Protein AF-A0A7R9A3E4-F1 (afdb_monomer)

InterPro domains:
  IPR027417 P-loop containing nucleoside triphosphate hydrolase [SSF52540] (2-84)
  IPR041569 AAA ATPase, AAA+ lid domain [PF17862] (21-56)
  IPR051701 Mitochondrial Outer Membrane Translocase MSP1 Subfamily [PTHR45644] (3-84)

Sequence (131 aa):
NTHQRESILKLILGQEPISKDVNLTELAEKTPGYSGSDLRELCRTAAMLSVRAQFRVEASSGETFGPITRASFEQAIAKINTSKVPRHLKMFYLILNSFKEVQSNEITFIQDLMWYFAPPSQMDGLSMHQK

Radius of gyration: 20.63 Å; Cα contacts (8 Å, |Δi|>4): 76; chains: 1; bounding box: 36×43×56 Å

Secondary structure (DSSP, 8-state):
-HHHHHHHHHHHHTTS-B-TT--HHHHHHT-TT--HHHHHHHHHHHHHHHHHHHHHH-SSS-S-PPPBPHHHHHHHHHHHHHH-S-HHHHHHHHHHHHGGGS-TTSHHHHHHHHHHHS-GGG-TT------

Structure (mmCIF, N/CA/C/O backbone):
data_AF-A0A7R9A3E4-F1
#
_entry.id   AF-A0A7R9A3E4-F1
#
loop_
_atom_site.group_PDB
_atom_site.id
_atom_site.type_symbol
_atom_site.label_atom_id
_atom_site.label_alt_id
_atom_site.label_comp_id
_atom_site.label_asym_id
_atom_site.label_entity_id
_atom_site.label_seq_id
_atom_site.pdbx_PDB_ins_code
_atom_site.Cartn_x
_atom_site.Cartn_y
_atom_site.Cartn_z
_atom_site.occupancy
_atom_site.B_iso_or_equiv
_atom_site.auth_seq_id
_atom_site.auth_comp_id
_atom_site.auth_asym_id
_atom_site.auth_atom_id
_atom_site.pdbx_PDB_model_num
ATOM 1 N N . ASN A 1 1 ? 3.674 -9.165 -12.503 1.00 84.50 1 ASN A N 1
ATOM 2 C CA . ASN A 1 1 ? 2.808 -10.189 -11.893 1.00 84.50 1 ASN A CA 1
ATOM 3 C C . ASN A 1 1 ? 2.099 -9.599 -10.673 1.00 84.50 1 ASN A C 1
ATOM 5 O O . ASN A 1 1 ? 2.700 -9.510 -9.609 1.00 84.50 1 ASN A O 1
ATOM 9 N N . THR A 1 2 ? 0.871 -9.105 -10.846 1.00 93.69 2 THR A N 1
ATOM 10 C CA . THR A 1 2 ? 0.107 -8.415 -9.785 1.00 93.69 2 THR A CA 1
ATOM 11 C C . THR A 1 2 ? -0.348 -9.383 -8.693 1.00 93.69 2 THR A C 1
ATOM 13 O O . THR A 1 2 ? -0.134 -9.115 -7.516 1.00 93.69 2 THR A O 1
ATOM 16 N N . HIS A 1 3 ? -0.844 -10.563 -9.072 1.00 96.00 3 HIS A N 1
ATOM 17 C CA . HIS A 1 3 ? -1.323 -11.583 -8.133 1.00 96.00 3 HIS A CA 1
ATOM 18 C C . HIS A 1 3 ? -0.221 -12.094 -7.184 1.00 96.00 3 HIS A C 1
ATOM 20 O O . HIS A 1 3 ? -0.457 -12.323 -5.996 1.00 96.00 3 HIS A O 1
ATOM 26 N N . GLN A 1 4 ? 1.016 -12.231 -7.681 1.00 96.81 4 GLN A N 1
ATOM 27 C CA . GLN A 1 4 ? 2.171 -12.563 -6.836 1.00 96.81 4 GLN A CA 1
ATOM 28 C C . GLN A 1 4 ? 2.450 -11.479 -5.788 1.00 96.81 4 GLN A C 1
ATOM 30 O O . GLN A 1 4 ? 2.666 -11.805 -4.623 1.00 96.81 4 GLN A O 1
ATOM 35 N N . ARG A 1 5 ? 2.415 -10.196 -6.173 1.00 97.31 5 ARG A N 1
ATOM 36 C CA . ARG A 1 5 ? 2.618 -9.088 -5.227 1.00 97.31 5 ARG A CA 1
ATOM 37 C C . ARG A 1 5 ? 1.502 -9.022 -4.194 1.00 97.31 5 ARG A C 1
ATOM 39 O O . ARG A 1 5 ? 1.797 -8.867 -3.018 1.00 97.31 5 ARG A O 1
ATOM 46 N N . GLU A 1 6 ? 0.252 -9.213 -4.607 1.00 97.69 6 GLU A N 1
ATOM 47 C CA . GLU A 1 6 ? -0.883 -9.291 -3.684 1.00 97.69 6 GLU A CA 1
ATOM 48 C C . GLU A 1 6 ? -0.703 -10.427 -2.665 1.00 97.69 6 GLU A C 1
ATOM 50 O O . GLU A 1 6 ? -0.897 -10.225 -1.470 1.00 97.69 6 GLU A O 1
ATOM 55 N N . SER A 1 7 ? -0.263 -11.606 -3.115 1.00 97.62 7 SER A N 1
ATOM 56 C CA . SER A 1 7 ? -0.001 -12.752 -2.232 1.00 97.62 7 SER A CA 1
ATOM 57 C C . SER A 1 7 ? 1.110 -12.455 -1.219 1.00 97.62 7 SER A C 1
ATOM 59 O O . SER A 1 7 ? 0.996 -12.801 -0.045 1.00 97.62 7 SER A O 1
ATOM 61 N N . ILE A 1 8 ? 2.169 -11.763 -1.650 1.00 97.31 8 ILE A N 1
ATOM 62 C CA . ILE A 1 8 ? 3.254 -11.317 -0.767 1.00 97.31 8 ILE A CA 1
ATOM 63 C C . ILE A 1 8 ? 2.744 -10.276 0.238 1.00 97.31 8 ILE A C 1
ATOM 65 O O . ILE A 1 8 ? 3.061 -10.373 1.420 1.00 97.31 8 ILE A O 1
ATOM 69 N N . LEU A 1 9 ? 1.936 -9.307 -0.200 1.00 97.38 9 LEU A N 1
ATOM 70 C CA . LEU A 1 9 ? 1.335 -8.302 0.680 1.00 97.38 9 LEU A CA 1
ATOM 71 C C . LEU A 1 9 ? 0.438 -8.954 1.740 1.00 97.38 9 LEU A C 1
ATOM 73 O O . LEU A 1 9 ? 0.569 -8.623 2.914 1.00 97.38 9 LEU A O 1
ATOM 77 N N . LYS A 1 10 ? -0.400 -9.929 1.355 1.00 96.81 10 LYS A N 1
ATOM 78 C CA . LYS A 1 10 ? -1.211 -10.732 2.289 1.00 96.81 10 LYS A CA 1
ATOM 79 C C . LYS A 1 10 ? -0.347 -11.459 3.317 1.00 96.81 10 LYS A C 1
ATOM 81 O O . LYS A 1 10 ? -0.686 -11.469 4.494 1.00 96.81 10 LYS A O 1
ATOM 86 N N . LEU A 1 11 ? 0.772 -12.041 2.885 1.00 96.81 11 LEU A N 1
ATOM 87 C CA . LEU A 1 11 ? 1.697 -12.734 3.779 1.00 96.81 11 LEU A CA 1
ATOM 88 C C . LEU A 1 11 ? 2.361 -11.774 4.778 1.00 96.81 11 LEU A C 1
ATOM 90 O O . LEU A 1 11 ? 2.461 -12.098 5.956 1.00 96.81 11 LEU A O 1
ATOM 94 N N . ILE A 1 12 ? 2.816 -10.606 4.317 1.00 95.50 12 ILE A N 1
ATOM 95 C CA . ILE A 1 12 ? 3.499 -9.614 5.162 1.00 95.50 12 ILE A CA 1
ATOM 96 C C . ILE A 1 12 ? 2.526 -8.973 6.158 1.00 95.50 12 ILE A C 1
ATOM 98 O O . ILE A 1 12 ? 2.884 -8.786 7.313 1.00 95.50 12 ILE A O 1
ATOM 102 N N . LEU A 1 13 ? 1.311 -8.633 5.716 1.00 95.06 13 LEU A N 1
ATOM 103 C CA . LEU A 1 13 ? 0.322 -7.894 6.509 1.00 95.06 13 LEU A CA 1
ATOM 104 C C . LEU A 1 13 ? -0.638 -8.795 7.296 1.00 95.06 13 LEU A C 1
ATOM 106 O O . LEU A 1 13 ? -1.512 -8.285 7.985 1.00 95.06 13 LEU A O 1
ATOM 110 N N . GLY A 1 14 ? -0.504 -10.121 7.211 1.00 91.81 14 GLY A N 1
ATOM 111 C CA . GLY A 1 14 ? -1.475 -11.062 7.782 1.00 91.81 14 GLY A CA 1
ATOM 112 C C . GLY A 1 14 ? -1.653 -10.987 9.304 1.00 91.81 14 GLY A C 1
ATOM 113 O O . GLY A 1 14 ? -2.652 -11.486 9.810 1.00 91.81 14 GLY A O 1
ATOM 114 N N . GLN A 1 15 ? -0.710 -10.376 10.025 1.00 86.69 15 GLN A N 1
ATOM 115 C CA . GLN A 1 15 ? -0.764 -10.164 11.480 1.00 86.69 15 GLN A CA 1
ATOM 116 C C . GLN A 1 15 ? -0.830 -8.676 11.860 1.00 86.69 15 GLN A C 1
ATOM 118 O O . GLN A 1 15 ? -0.835 -8.339 13.040 1.00 86.69 15 GLN A O 1
ATOM 123 N N . GLU A 1 16 ? -0.854 -7.781 10.873 1.00 90.62 16 GLU A N 1
ATOM 124 C CA . GLU A 1 16 ? -0.802 -6.341 11.104 1.00 90.62 16 GLU A CA 1
ATOM 125 C C . GLU A 1 16 ? -2.218 -5.759 11.206 1.00 90.62 16 GLU A C 1
ATOM 127 O O . GLU A 1 16 ? -3.108 -6.148 10.439 1.00 90.62 16 GLU A O 1
ATOM 132 N N . PRO A 1 17 ? -2.454 -4.783 12.099 1.00 91.75 17 PRO A N 1
ATOM 133 C CA . PRO A 1 17 ? -3.723 -4.077 12.147 1.00 91.75 17 PRO A CA 1
ATOM 134 C C . PRO A 1 17 ? -3.840 -3.179 10.910 1.00 91.75 17 PRO A C 1
ATOM 136 O O . PRO A 1 17 ? -3.281 -2.086 10.869 1.00 91.75 17 PRO A O 1
ATOM 139 N N . ILE A 1 18 ? -4.563 -3.630 9.885 1.00 94.94 18 ILE A N 1
ATOM 140 C CA . ILE A 1 18 ? -4.846 -2.848 8.673 1.00 94.94 18 ILE A CA 1
ATOM 141 C C . ILE A 1 18 ? -6.267 -2.290 8.703 1.00 94.94 18 ILE A C 1
ATOM 143 O O . ILE A 1 18 ? -7.212 -2.935 9.158 1.00 94.94 18 ILE A O 1
ATOM 147 N N . SER A 1 19 ? -6.421 -1.063 8.220 1.00 94.88 19 SER A N 1
ATOM 148 C CA . SER A 1 19 ? -7.723 -0.416 8.138 1.00 94.88 19 SER A CA 1
ATOM 149 C C . SER A 1 19 ? -8.526 -0.960 6.948 1.00 94.88 19 SER A C 1
ATOM 151 O O . SER A 1 19 ? -7.976 -1.438 5.956 1.00 94.88 19 SER A O 1
ATOM 153 N N . LYS A 1 20 ? -9.858 -0.890 7.044 1.00 93.81 20 LYS A N 1
ATOM 154 C CA . LYS A 1 20 ? -10.792 -1.433 6.037 1.00 93.81 20 LYS A CA 1
ATOM 155 C C . LYS A 1 20 ? -10.732 -0.702 4.689 1.00 93.81 20 L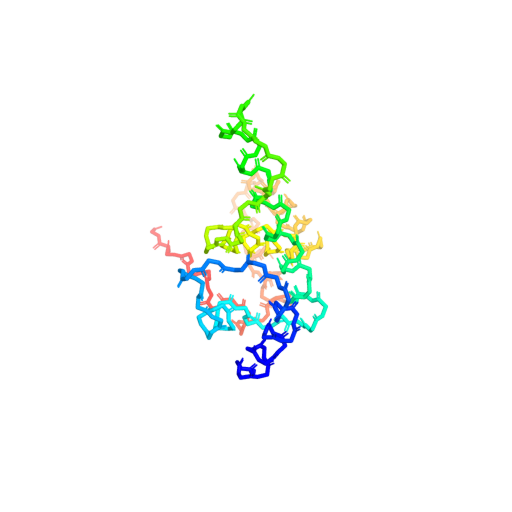YS A C 1
ATOM 157 O O . LYS A 1 20 ? -11.245 -1.209 3.699 1.00 93.81 20 LYS A O 1
ATOM 162 N N . ASP A 1 21 ? -10.132 0.484 4.658 1.00 94.75 21 ASP A N 1
ATOM 163 C CA . ASP A 1 21 ? -9.890 1.289 3.456 1.00 94.75 21 ASP A CA 1
ATOM 164 C C . ASP A 1 21 ? -8.686 0.799 2.628 1.00 94.75 21 ASP A C 1
ATOM 166 O O . ASP A 1 21 ? -8.439 1.304 1.528 1.00 94.75 21 ASP A O 1
ATOM 170 N N . VAL A 1 22 ? -7.932 -0.184 3.133 1.00 96.12 22 VAL A N 1
ATOM 171 C CA . VAL A 1 22 ? -6.777 -0.767 2.449 1.00 96.12 22 VAL A CA 1
ATOM 172 C C . VAL A 1 22 ? -7.216 -1.922 1.548 1.00 96.12 22 VAL A C 1
ATOM 174 O O . VAL A 1 22 ? -7.597 -2.994 2.016 1.00 96.12 22 VAL A O 1
ATOM 177 N N . ASN A 1 23 ? -7.085 -1.730 0.234 1.00 96.56 23 ASN A N 1
ATOM 178 C CA . ASN A 1 23 ? -7.280 -2.780 -0.763 1.00 96.56 23 ASN A CA 1
ATOM 179 C C . ASN A 1 23 ? -5.922 -3.320 -1.252 1.00 96.56 23 ASN A C 1
ATOM 181 O O . ASN A 1 23 ? -5.149 -2.609 -1.897 1.00 96.56 23 ASN A O 1
ATOM 185 N N . LEU A 1 24 ? -5.628 -4.591 -0.952 1.00 96.31 24 LEU A N 1
ATOM 186 C CA . LEU A 1 24 ? -4.349 -5.224 -1.305 1.00 96.31 24 LEU A CA 1
ATOM 187 C C . LEU A 1 24 ? -4.178 -5.455 -2.811 1.00 96.31 24 LEU A C 1
ATOM 189 O O . LEU A 1 24 ? -3.050 -5.395 -3.301 1.00 96.31 24 LEU A O 1
ATOM 193 N N . THR A 1 25 ? -5.268 -5.689 -3.543 1.00 96.75 25 THR A N 1
ATOM 194 C CA . THR A 1 25 ? -5.239 -5.811 -5.006 1.00 96.75 25 THR A CA 1
ATOM 195 C C . THR A 1 25 ? -4.857 -4.471 -5.630 1.00 96.75 25 THR A C 1
ATOM 197 O O . THR A 1 25 ? -3.926 -4.410 -6.429 1.00 96.75 25 THR A O 1
ATOM 200 N N . GLU A 1 26 ? -5.465 -3.374 -5.169 1.00 96.56 26 GLU A N 1
ATOM 201 C CA . GLU A 1 26 ? -5.120 -2.023 -5.634 1.00 96.56 26 GLU A CA 1
ATOM 202 C C . GLU A 1 26 ? -3.662 -1.655 -5.293 1.00 96.56 26 GLU A C 1
ATOM 204 O O . GLU A 1 26 ? -2.935 -1.087 -6.111 1.00 96.56 26 GLU A O 1
ATOM 209 N N . LEU A 1 27 ? -3.183 -2.015 -4.096 1.00 96.12 27 LEU A N 1
ATOM 210 C CA . LEU A 1 27 ? -1.777 -1.816 -3.725 1.00 96.12 27 LEU A CA 1
ATOM 211 C C . LEU A 1 27 ? -0.821 -2.620 -4.610 1.00 96.12 27 LEU A C 1
ATOM 213 O O . LEU A 1 27 ? 0.244 -2.124 -4.989 1.00 96.12 27 LEU A O 1
ATOM 217 N N . ALA A 1 28 ? -1.188 -3.850 -4.964 1.00 97.06 28 ALA A N 1
ATOM 218 C CA . ALA A 1 28 ? -0.400 -4.663 -5.875 1.00 97.06 28 ALA A CA 1
ATOM 219 C C . ALA A 1 28 ? -0.350 -4.043 -7.282 1.00 97.06 28 ALA A C 1
ATOM 221 O O . ALA A 1 28 ? 0.700 -4.094 -7.929 1.00 97.06 28 ALA A O 1
ATOM 222 N N . GLU A 1 29 ? -1.436 -3.434 -7.757 1.00 96.38 29 GLU A N 1
ATOM 223 C CA . GLU A 1 29 ? -1.487 -2.703 -9.032 1.00 96.38 29 GLU A CA 1
ATOM 224 C C . GLU A 1 29 ? -0.621 -1.440 -9.011 1.00 96.38 29 GLU A C 1
ATOM 226 O O . GLU A 1 29 ? 0.118 -1.192 -9.961 1.00 96.38 29 GLU A O 1
ATOM 231 N N . LYS A 1 30 ? -0.618 -0.704 -7.894 1.00 94.50 30 LYS A N 1
ATOM 232 C CA . LYS A 1 30 ? 0.182 0.519 -7.691 1.00 94.50 30 LYS A CA 1
ATOM 233 C C . LYS A 1 30 ? 1.686 0.287 -7.499 1.00 94.50 30 LYS A C 1
ATOM 235 O O . LYS A 1 30 ? 2.444 1.250 -7.402 1.00 94.50 30 LYS A O 1
ATOM 240 N N . THR A 1 31 ? 2.142 -0.964 -7.447 1.00 93.62 31 THR A N 1
ATOM 241 C CA . THR A 1 31 ? 3.547 -1.330 -7.171 1.00 93.62 31 THR A CA 1
ATOM 242 C C . THR A 1 31 ? 4.208 -2.144 -8.298 1.00 93.62 31 THR A C 1
ATOM 244 O O . THR A 1 31 ? 4.825 -3.189 -8.051 1.00 93.62 31 THR A O 1
ATOM 247 N N . PRO A 1 32 ? 4.117 -1.719 -9.576 1.00 92.00 32 PRO A N 1
ATOM 248 C CA . PRO A 1 32 ? 4.811 -2.410 -10.656 1.00 92.00 32 PRO A CA 1
ATOM 249 C C . PRO A 1 32 ? 6.333 -2.355 -10.441 1.00 92.00 32 PRO A C 1
ATOM 251 O O . PRO A 1 32 ? 6.882 -1.357 -9.983 1.00 92.00 32 PRO A O 1
ATOM 254 N N . GLY A 1 33 ? 7.022 -3.459 -10.743 1.00 89.19 33 GLY A N 1
ATOM 255 C CA . GLY A 1 33 ? 8.480 -3.561 -10.594 1.00 89.19 33 GLY A CA 1
ATOM 256 C C . GLY A 1 33 ? 8.994 -3.720 -9.157 1.00 89.19 33 GLY A C 1
ATOM 257 O O . GLY A 1 33 ? 10.201 -3.826 -8.966 1.00 89.19 33 GLY A O 1
ATOM 258 N N . TYR A 1 34 ? 8.119 -3.767 -8.147 1.00 93.06 34 TYR A N 1
ATOM 259 C CA . TYR A 1 34 ? 8.541 -4.017 -6.767 1.00 93.06 34 TYR A CA 1
ATOM 260 C C . TYR A 1 34 ? 8.934 -5.489 -6.584 1.00 93.06 34 TYR A C 1
ATOM 262 O O . TYR A 1 34 ? 8.171 -6.400 -6.917 1.00 93.06 34 TYR A O 1
ATOM 270 N N . SER A 1 35 ? 10.124 -5.708 -6.027 1.00 93.81 35 SER A N 1
ATOM 271 C CA . SER A 1 35 ? 10.599 -7.001 -5.531 1.00 93.81 35 SER A CA 1
ATOM 272 C C . SER A 1 35 ? 9.945 -7.368 -4.191 1.00 93.81 35 SER A C 1
ATOM 274 O O . SER A 1 35 ? 9.325 -6.535 -3.529 1.00 93.81 35 SER A O 1
ATOM 276 N N . GLY A 1 36 ? 10.123 -8.611 -3.731 1.00 93.44 36 GLY A N 1
ATOM 277 C CA . GLY A 1 36 ? 9.637 -9.026 -2.409 1.00 93.44 36 GLY A CA 1
ATOM 278 C C . GLY A 1 36 ? 10.222 -8.194 -1.258 1.00 93.44 36 GLY A C 1
ATOM 279 O O . GLY A 1 36 ? 9.518 -7.907 -0.293 1.00 93.44 36 GLY A O 1
ATOM 280 N N . SER A 1 37 ? 11.481 -7.758 -1.366 1.00 94.50 37 SER A N 1
ATOM 281 C CA . SER A 1 37 ? 12.107 -6.839 -0.405 1.00 94.50 37 SER A CA 1
ATOM 282 C C . SER A 1 37 ? 11.523 -5.430 -0.473 1.00 94.50 37 SER A C 1
ATOM 284 O O . SER A 1 37 ? 11.296 -4.830 0.573 1.00 94.50 37 SER A O 1
ATOM 286 N N . ASP A 1 38 ? 11.208 -4.926 -1.671 1.00 95.06 38 ASP A N 1
ATOM 287 C CA . ASP A 1 38 ? 10.554 -3.619 -1.817 1.00 95.06 38 ASP A CA 1
ATOM 288 C C . ASP A 1 38 ? 9.169 -3.604 -1.164 1.00 95.06 38 ASP A C 1
ATOM 290 O O . ASP A 1 38 ? 8.800 -2.628 -0.517 1.00 95.06 38 ASP A O 1
ATOM 294 N N . LEU A 1 39 ? 8.403 -4.692 -1.303 1.00 96.62 39 LEU A N 1
ATOM 295 C CA . LEU A 1 39 ? 7.087 -4.823 -0.671 1.00 96.62 39 LEU A CA 1
ATOM 296 C C . LEU A 1 39 ? 7.188 -4.885 0.860 1.00 96.62 39 LEU A C 1
ATOM 298 O O . LEU A 1 39 ? 6.359 -4.294 1.547 1.00 96.62 39 LEU A O 1
ATOM 302 N N . ARG A 1 40 ? 8.219 -5.541 1.410 1.00 96.19 40 ARG A N 1
ATOM 303 C CA . ARG A 1 40 ? 8.478 -5.517 2.863 1.00 96.19 40 ARG A CA 1
ATOM 304 C C . ARG A 1 40 ? 8.808 -4.112 3.348 1.00 96.19 40 ARG A C 1
ATOM 306 O O . ARG A 1 40 ? 8.252 -3.674 4.354 1.00 96.19 40 ARG A O 1
ATOM 313 N N . GLU A 1 41 ? 9.673 -3.401 2.628 1.00 95.88 41 GLU A N 1
ATOM 314 C CA . GLU A 1 41 ? 10.033 -2.028 2.985 1.00 95.88 41 GLU A CA 1
ATOM 315 C C . GLU A 1 41 ? 8.839 -1.073 2.857 1.00 95.88 41 GLU A C 1
ATOM 317 O O . GLU A 1 41 ? 8.673 -0.180 3.690 1.00 95.88 41 GLU A O 1
ATOM 322 N N . LEU A 1 42 ? 7.962 -1.297 1.873 1.00 96.38 42 LEU A N 1
ATOM 323 C CA . LEU A 1 42 ? 6.696 -0.582 1.736 1.00 96.38 42 LEU A CA 1
ATOM 324 C C . LEU A 1 42 ? 5.817 -0.747 2.980 1.00 96.38 42 LEU A C 1
ATOM 326 O O . LEU A 1 42 ? 5.422 0.259 3.569 1.00 96.38 42 LEU A O 1
ATOM 330 N N . CYS A 1 43 ? 5.548 -1.984 3.408 1.00 96.69 43 CYS A N 1
ATOM 331 C CA . CYS A 1 43 ? 4.728 -2.249 4.594 1.00 96.69 43 CYS A CA 1
ATOM 332 C C . CYS A 1 43 ? 5.346 -1.643 5.861 1.00 96.69 43 CYS A C 1
ATOM 334 O O . CYS A 1 43 ? 4.660 -0.957 6.619 1.00 96.69 43 CYS A O 1
ATOM 336 N N . ARG A 1 44 ? 6.660 -1.812 6.053 1.00 95.62 44 ARG A N 1
ATOM 337 C CA . ARG A 1 44 ? 7.403 -1.220 7.175 1.00 95.62 44 ARG A CA 1
ATOM 338 C C . ARG A 1 44 ? 7.304 0.308 7.178 1.00 95.62 44 ARG A C 1
ATOM 340 O O . ARG A 1 44 ? 7.057 0.916 8.220 1.00 95.62 44 ARG A O 1
ATOM 347 N N . THR A 1 45 ? 7.486 0.941 6.021 1.00 95.56 45 THR A N 1
ATOM 348 C CA . THR A 1 45 ? 7.398 2.400 5.878 1.00 95.56 45 THR A CA 1
ATOM 349 C C . THR A 1 45 ? 5.984 2.900 6.156 1.00 95.56 45 THR A C 1
ATOM 351 O O . THR A 1 45 ? 5.830 3.883 6.881 1.00 95.56 45 THR A O 1
ATOM 354 N N . ALA A 1 46 ? 4.959 2.216 5.644 1.00 96.62 46 ALA A N 1
ATOM 355 C CA . ALA A 1 46 ? 3.562 2.553 5.900 1.00 96.62 46 ALA A CA 1
ATOM 356 C C . ALA A 1 46 ? 3.221 2.458 7.397 1.00 96.62 46 ALA A C 1
ATOM 358 O O . ALA A 1 46 ? 2.657 3.402 7.949 1.00 96.62 46 ALA A O 1
ATOM 359 N N . ALA A 1 47 ? 3.643 1.391 8.083 1.00 94.25 47 ALA A N 1
ATOM 360 C CA . ALA A 1 47 ? 3.445 1.241 9.525 1.00 94.25 47 ALA A CA 1
ATOM 361 C C . ALA A 1 47 ? 4.078 2.401 10.316 1.00 94.25 47 ALA A C 1
ATOM 363 O O . ALA A 1 47 ? 3.411 3.055 11.117 1.00 94.25 47 ALA A O 1
ATOM 364 N N . MET A 1 48 ? 5.340 2.742 10.022 1.00 93.44 48 MET A N 1
ATOM 365 C CA . MET A 1 48 ? 6.024 3.869 10.670 1.00 93.44 48 MET A CA 1
ATOM 366 C C . MET A 1 48 ? 5.340 5.217 10.406 1.00 93.44 48 MET A C 1
ATOM 368 O O . MET A 1 48 ? 5.326 6.083 11.280 1.00 93.44 48 MET A O 1
ATOM 372 N N . LEU A 1 49 ? 4.809 5.429 9.200 1.00 93.25 49 LEU A N 1
ATOM 373 C CA . LEU A 1 49 ? 4.084 6.654 8.861 1.00 93.25 49 LEU A CA 1
ATOM 374 C C . LEU A 1 49 ? 2.738 6.735 9.584 1.00 93.25 49 LEU A C 1
ATOM 376 O O . LEU A 1 49 ? 2.383 7.822 10.033 1.00 93.25 49 LEU A O 1
ATOM 380 N N . SER A 1 50 ? 2.032 5.611 9.746 1.00 92.50 50 SER A N 1
ATOM 381 C CA . SER A 1 50 ? 0.787 5.553 10.523 1.00 92.50 50 SER A CA 1
ATOM 382 C C . SER A 1 50 ? 1.032 5.945 11.981 1.00 92.50 50 SER A C 1
ATOM 384 O O . SER A 1 50 ? 0.417 6.881 12.487 1.00 92.50 50 SER A O 1
ATOM 386 N N . VAL A 1 51 ? 2.039 5.331 12.608 1.00 89.75 51 VAL A N 1
ATOM 387 C CA . VAL A 1 51 ? 2.460 5.644 13.981 1.00 89.75 51 VAL A CA 1
ATOM 388 C C . VAL A 1 51 ? 2.820 7.129 14.127 1.00 89.75 51 VAL A C 1
ATOM 390 O O . VAL A 1 51 ? 2.349 7.810 15.034 1.00 89.75 51 VAL A O 1
ATOM 393 N N . ARG A 1 52 ? 3.609 7.685 13.197 1.00 88.31 52 ARG A N 1
ATOM 394 C CA . ARG A 1 52 ? 3.973 9.116 13.212 1.00 88.31 52 ARG A CA 1
ATOM 395 C C . ARG A 1 52 ? 2.780 10.051 13.037 1.00 88.31 52 ARG A C 1
ATOM 397 O O . ARG A 1 52 ? 2.819 11.158 13.567 1.00 88.31 52 ARG A O 1
ATOM 404 N N . ALA A 1 53 ? 1.778 9.658 12.257 1.00 86.38 53 ALA A N 1
ATOM 405 C CA . ALA A 1 53 ? 0.566 10.448 12.083 1.00 86.38 53 ALA A CA 1
ATOM 406 C C . ALA A 1 53 ? -0.252 10.473 13.381 1.00 86.38 53 ALA A C 1
ATOM 408 O O . ALA A 1 53 ? -0.694 11.540 13.791 1.00 86.38 53 ALA A O 1
ATOM 409 N N . GLN A 1 54 ? -0.364 9.335 14.066 1.00 82.56 54 GLN A N 1
ATOM 410 C CA . GLN A 1 54 ? -1.081 9.216 15.339 1.00 82.56 54 GLN A CA 1
ATOM 411 C C . GLN A 1 54 ? -0.415 10.033 16.450 1.00 82.56 54 GLN A C 1
ATOM 413 O O . GLN A 1 54 ? -1.090 10.811 17.111 1.00 82.56 54 GLN A O 1
ATOM 418 N N . PHE A 1 55 ? 0.918 9.998 16.563 1.00 81.50 55 PHE A N 1
ATOM 419 C CA . PHE A 1 55 ? 1.656 10.852 17.508 1.00 81.50 55 PHE A CA 1
ATOM 420 C C . PHE A 1 55 ? 1.460 12.361 17.291 1.00 81.50 55 PHE A C 1
ATOM 422 O O . PHE A 1 55 ? 1.682 13.147 18.205 1.00 81.50 55 PHE A O 1
ATOM 429 N N . ARG A 1 56 ? 1.091 12.801 16.080 1.00 77.06 56 ARG A N 1
ATOM 430 C CA . ARG A 1 56 ? 0.769 14.216 15.822 1.00 77.06 56 ARG A CA 1
ATOM 431 C C . ARG A 1 56 ? -0.651 14.584 16.248 1.00 77.06 56 ARG A C 1
ATOM 433 O O . ARG A 1 56 ? -0.919 15.767 16.430 1.00 77.06 56 ARG A O 1
ATOM 440 N N . VAL A 1 57 ? -1.540 13.599 16.337 1.00 70.31 57 VAL A N 1
ATOM 441 C CA . VAL A 1 57 ? -2.965 13.771 16.647 1.00 70.31 57 VAL A CA 1
ATOM 442 C C . VAL A 1 57 ? -3.234 13.546 18.138 1.00 70.31 57 VAL A C 1
ATOM 444 O O . VAL A 1 57 ? -4.090 14.216 18.707 1.00 70.31 57 VAL A O 1
ATOM 447 N N . GLU A 1 58 ? -2.474 12.667 18.791 1.00 60.69 58 GLU A N 1
ATOM 448 C CA . GLU A 1 58 ? -2.680 12.280 20.185 1.00 60.69 58 GLU A CA 1
ATOM 449 C C . GLU A 1 58 ? -1.580 12.837 21.100 1.00 60.69 58 GLU A C 1
ATOM 451 O O . GLU A 1 58 ? -0.438 12.385 21.084 1.00 60.69 58 GLU A O 1
ATOM 456 N N . ALA A 1 59 ? -1.949 13.804 21.946 1.00 58.53 59 ALA A N 1
ATOM 457 C CA . ALA A 1 59 ? -1.196 14.168 23.151 1.00 58.53 59 ALA A CA 1
ATOM 458 C C . ALA A 1 59 ? -1.769 13.494 24.419 1.00 58.53 59 ALA A C 1
ATOM 460 O O . ALA A 1 59 ? -1.279 13.740 25.520 1.00 58.53 59 ALA A O 1
ATOM 461 N N . SER A 1 60 ? -2.836 12.688 24.298 1.00 58.09 60 SER A N 1
ATOM 462 C CA . SER A 1 60 ? -3.651 12.299 25.455 1.00 58.09 60 SER A CA 1
ATOM 463 C C . SER A 1 60 ? -4.624 11.134 25.194 1.00 58.09 60 SER A C 1
ATOM 465 O O . SER A 1 60 ? -5.830 11.358 25.160 1.00 58.09 60 SER A O 1
ATOM 467 N N . SER A 1 61 ? -4.143 9.897 25.043 1.00 53.81 61 SER A N 1
ATOM 468 C CA . SER A 1 61 ? -4.904 8.667 25.361 1.00 53.81 61 SER A CA 1
ATOM 469 C C . SER A 1 61 ? -4.022 7.422 25.190 1.00 53.81 61 SER A C 1
ATOM 471 O O . SER A 1 61 ? -3.006 7.489 24.516 1.00 53.81 61 SER A O 1
ATOM 473 N N . GLY A 1 62 ? -4.358 6.327 25.880 1.00 58.34 62 GLY A N 1
ATOM 474 C CA . GLY A 1 62 ? -3.493 5.164 26.136 1.00 58.34 62 GLY A CA 1
ATOM 475 C C . GLY A 1 62 ? -2.866 4.457 24.920 1.00 58.34 62 GLY A C 1
ATOM 476 O O . GLY A 1 62 ? -3.337 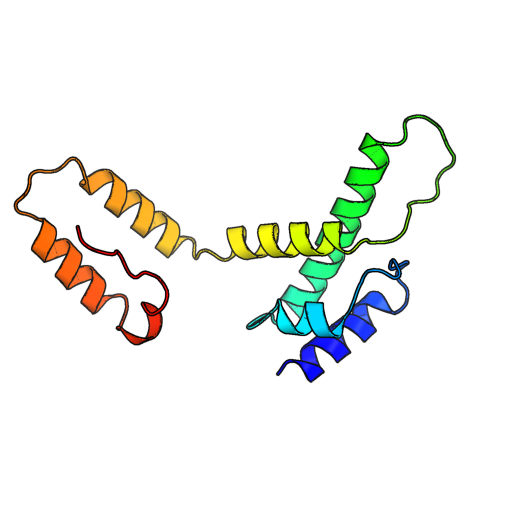4.567 23.797 1.00 58.34 62 GLY A O 1
ATOM 477 N N . GLU A 1 63 ? -1.803 3.700 25.213 1.00 60.81 63 GLU A N 1
ATOM 478 C CA . GLU A 1 63 ? -0.713 3.176 24.361 1.00 60.81 63 GLU A CA 1
ATOM 479 C C . GLU A 1 63 ? -1.080 2.206 23.207 1.00 60.81 63 GLU A C 1
ATOM 481 O O . GLU A 1 63 ? -0.315 1.291 22.898 1.00 60.81 63 GLU A O 1
ATOM 486 N N . THR A 1 64 ? -2.218 2.363 22.532 1.00 67.94 64 THR A N 1
ATOM 487 C CA . THR A 1 64 ? -2.566 1.520 21.377 1.00 67.94 64 THR A CA 1
ATOM 488 C C . THR A 1 64 ? -2.480 2.298 20.075 1.00 67.94 64 THR A C 1
ATOM 490 O O . THR A 1 64 ? -3.327 3.140 19.791 1.00 67.94 64 THR A O 1
ATOM 493 N N . PHE A 1 65 ? -1.482 1.972 19.253 1.00 78.62 65 PHE A N 1
ATOM 494 C CA . PHE A 1 65 ? -1.381 2.500 17.896 1.00 78.62 65 PHE A CA 1
ATOM 495 C C . PHE A 1 65 ? -2.550 2.001 17.037 1.00 78.62 65 PHE A C 1
ATOM 497 O O . PHE A 1 65 ? -2.850 0.806 16.994 1.00 78.62 65 PHE A O 1
ATOM 504 N N . GLY A 1 66 ? -3.207 2.924 16.342 1.00 85.19 66 GLY A N 1
ATOM 505 C CA . GLY A 1 66 ? -4.280 2.638 15.397 1.00 85.19 66 GLY A CA 1
ATOM 506 C C . GLY A 1 66 ? -3.800 1.893 14.141 1.00 85.19 66 GLY A C 1
ATOM 507 O O . GLY A 1 66 ? -2.594 1.797 13.882 1.00 85.19 66 GLY A O 1
ATOM 508 N N . PRO A 1 67 ? -4.738 1.393 13.320 1.00 93.00 67 PRO A N 1
ATOM 509 C CA . PRO A 1 67 ? -4.417 0.572 12.160 1.00 93.00 67 PRO A CA 1
ATOM 510 C C . PRO A 1 67 ? -3.623 1.328 11.083 1.00 93.00 67 PRO A C 1
ATOM 512 O O . PRO A 1 67 ? -3.660 2.555 10.976 1.00 93.00 67 PRO A O 1
ATOM 515 N N . ILE A 1 68 ? -2.921 0.582 10.232 1.00 95.06 68 ILE A N 1
ATOM 516 C CA . ILE A 1 68 ? -2.265 1.099 9.030 1.00 95.06 68 ILE A CA 1
ATOM 517 C C . ILE A 1 68 ? -3.352 1.484 8.022 1.00 95.06 68 ILE A C 1
ATOM 519 O O . ILE A 1 68 ? -4.157 0.649 7.608 1.00 95.06 68 ILE A O 1
ATOM 523 N N . THR A 1 69 ? -3.373 2.757 7.636 1.00 95.38 69 THR A N 1
ATOM 524 C CA . THR A 1 69 ? -4.390 3.325 6.736 1.00 95.38 69 THR A CA 1
ATOM 525 C C . THR A 1 69 ? -3.925 3.335 5.284 1.00 95.38 69 THR A C 1
ATOM 527 O O . THR A 1 69 ? -2.723 3.271 4.995 1.00 95.38 69 THR A O 1
ATOM 530 N N . ARG A 1 70 ? -4.870 3.501 4.351 1.00 95.81 70 ARG A N 1
ATOM 531 C CA . ARG A 1 70 ? -4.563 3.720 2.930 1.00 95.81 70 ARG A CA 1
ATOM 532 C C . ARG A 1 70 ? -3.601 4.892 2.726 1.00 95.81 70 ARG A C 1
ATOM 534 O O . ARG A 1 70 ? -2.642 4.776 1.965 1.00 95.81 70 ARG A O 1
ATOM 541 N N . ALA A 1 71 ? -3.816 5.992 3.447 1.00 94.75 71 ALA A N 1
ATOM 542 C CA . ALA A 1 71 ? -2.990 7.194 3.347 1.00 94.75 71 ALA A CA 1
ATOM 543 C C . ALA A 1 71 ? -1.518 6.923 3.706 1.00 94.75 71 ALA A C 1
ATOM 545 O O . ALA A 1 71 ? -0.610 7.457 3.068 1.00 94.75 71 ALA A O 1
ATOM 546 N N . SER A 1 72 ? -1.261 6.060 4.693 1.00 95.81 72 SER A N 1
ATO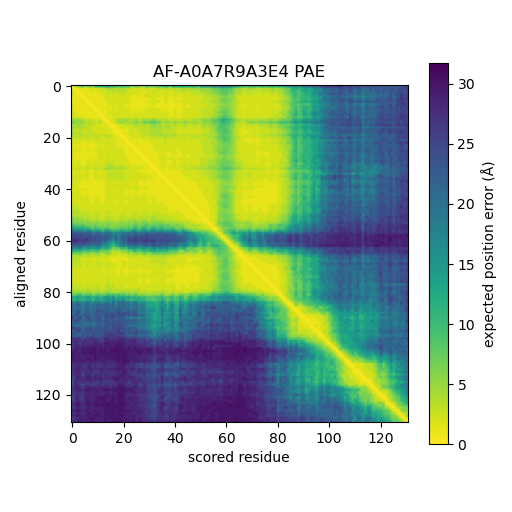M 547 C CA . SER A 1 72 ? 0.099 5.661 5.065 1.00 95.81 72 SER A CA 1
ATOM 548 C C . SER A 1 72 ? 0.799 4.879 3.951 1.00 95.81 72 SER A C 1
ATOM 550 O O . SER A 1 72 ? 1.983 5.108 3.698 1.00 95.81 72 SER A O 1
ATOM 552 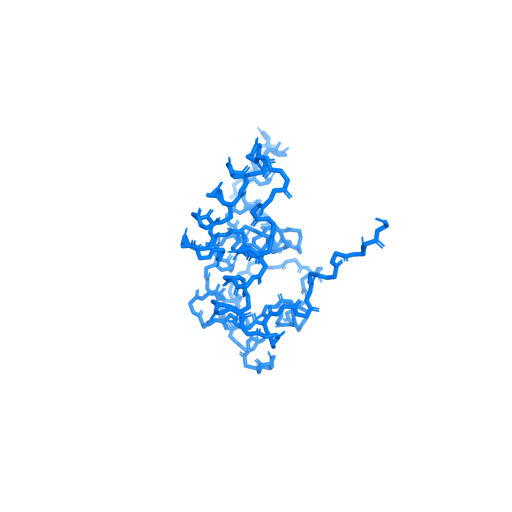N N . PHE A 1 73 ? 0.077 3.998 3.249 1.00 97.25 73 PHE A N 1
ATOM 553 C CA . PHE A 1 73 ? 0.617 3.286 2.088 1.00 97.25 73 PHE A CA 1
ATOM 554 C C . PHE A 1 73 ? 0.892 4.218 0.908 1.00 97.25 73 PHE A C 1
ATOM 556 O O . PHE A 1 73 ? 1.950 4.117 0.293 1.00 97.25 73 PHE A O 1
ATOM 563 N N . GLU A 1 74 ? -0.010 5.153 0.609 1.00 95.50 74 GLU A N 1
ATOM 564 C CA . GLU A 1 74 ? 0.185 6.122 -0.478 1.00 95.50 74 GLU A CA 1
ATOM 565 C C . GLU A 1 74 ? 1.424 6.996 -0.234 1.00 95.50 74 GLU A C 1
ATOM 567 O O . GLU A 1 74 ? 2.272 7.150 -1.119 1.00 95.50 74 GLU A O 1
ATOM 572 N N . GLN A 1 75 ? 1.603 7.479 0.999 1.00 95.00 75 GLN A N 1
ATOM 573 C CA . GLN A 1 75 ? 2.809 8.210 1.393 1.00 95.00 75 GLN A CA 1
ATOM 574 C C . GLN A 1 75 ? 4.071 7.339 1.315 1.00 95.00 75 GLN A C 1
ATOM 576 O O . GLN A 1 75 ? 5.128 7.812 0.888 1.00 95.00 75 GLN A O 1
ATOM 581 N N . ALA A 1 76 ? 3.983 6.066 1.705 1.00 96.06 76 ALA A N 1
ATOM 582 C CA . ALA A 1 76 ? 5.108 5.141 1.639 1.00 96.06 76 ALA A CA 1
ATOM 583 C C . ALA A 1 76 ? 5.543 4.862 0.190 1.00 96.06 76 ALA A C 1
ATOM 585 O O . ALA A 1 76 ? 6.739 4.911 -0.097 1.00 96.06 76 ALA A O 1
ATOM 586 N N . ILE A 1 77 ? 4.598 4.658 -0.736 1.00 94.81 77 ILE A N 1
ATOM 587 C CA . ILE A 1 77 ? 4.884 4.485 -2.171 1.00 94.81 77 ILE A CA 1
ATOM 588 C C . ILE A 1 77 ? 5.579 5.730 -2.727 1.00 94.81 77 ILE A C 1
ATOM 590 O O . ILE A 1 77 ? 6.619 5.615 -3.376 1.00 94.81 77 ILE A O 1
ATOM 594 N N . ALA A 1 78 ? 5.057 6.927 -2.435 1.00 92.00 78 ALA A N 1
ATOM 595 C CA . ALA A 1 78 ? 5.685 8.176 -2.864 1.00 92.00 78 ALA A CA 1
ATOM 596 C C . ALA A 1 78 ? 7.124 8.298 -2.325 1.00 92.00 78 ALA A C 1
ATOM 598 O O . ALA A 1 78 ? 8.056 8.651 -3.053 1.00 92.00 78 ALA A O 1
ATOM 599 N N . LYS A 1 79 ? 7.340 7.932 -1.059 1.00 90.38 79 LYS A N 1
ATOM 600 C CA . LYS A 1 79 ? 8.660 7.975 -0.424 1.00 90.38 79 LYS A CA 1
ATOM 601 C C . LYS A 1 79 ? 9.653 6.968 -1.013 1.00 90.38 79 LYS A C 1
ATOM 603 O O . LYS A 1 79 ? 10.822 7.298 -1.181 1.00 90.38 79 LYS A O 1
ATOM 608 N N . ILE A 1 80 ? 9.213 5.758 -1.339 1.00 89.88 80 ILE A N 1
ATOM 609 C CA . ILE A 1 80 ? 10.076 4.736 -1.948 1.00 89.88 80 ILE A CA 1
ATOM 610 C C . ILE A 1 80 ? 10.362 5.078 -3.413 1.00 89.88 80 ILE A C 1
ATOM 612 O O . ILE A 1 80 ? 11.492 4.961 -3.873 1.00 89.88 80 ILE A O 1
ATOM 616 N N . ASN A 1 81 ? 9.377 5.572 -4.159 1.00 85.62 81 ASN A N 1
ATOM 617 C CA . ASN A 1 81 ? 9.591 5.927 -5.561 1.00 85.62 81 ASN A CA 1
ATOM 618 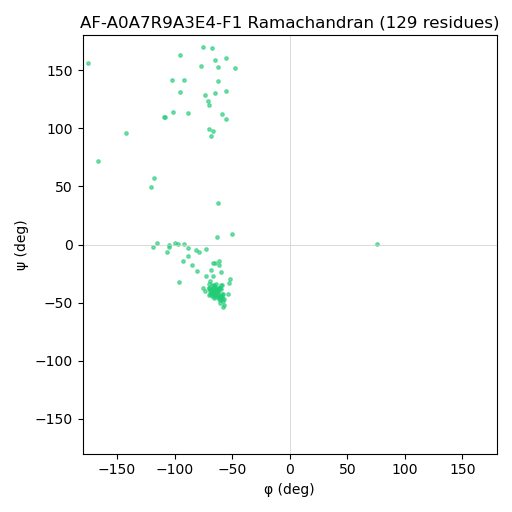C C . ASN A 1 81 ? 10.529 7.134 -5.719 1.00 85.62 81 ASN A C 1
ATOM 620 O O . ASN A 1 81 ? 11.351 7.152 -6.632 1.00 85.62 81 ASN A O 1
ATOM 624 N N . THR A 1 82 ? 10.486 8.104 -4.801 1.00 76.88 82 THR A N 1
ATOM 625 C CA . THR A 1 82 ? 11.440 9.230 -4.805 1.00 76.88 82 THR A CA 1
ATOM 626 C C . THR A 1 82 ? 12.881 8.798 -4.516 1.00 76.88 82 THR A C 1
ATOM 628 O O . THR A 1 82 ? 13.814 9.443 -4.996 1.00 76.88 82 THR A O 1
ATOM 631 N N . SER A 1 83 ? 13.091 7.698 -3.783 1.00 66.06 83 SER A N 1
ATOM 632 C CA . SER A 1 83 ? 14.428 7.148 -3.517 1.00 66.06 83 SER A CA 1
ATOM 633 C C . SER A 1 83 ? 14.937 6.217 -4.622 1.00 66.06 83 SER A C 1
ATOM 635 O O . SER A 1 83 ? 16.145 5.999 -4.721 1.00 66.06 83 SER A O 1
ATOM 637 N N . LYS A 1 84 ? 14.040 5.720 -5.484 1.00 65.38 84 LYS A N 1
ATOM 638 C CA . LYS A 1 84 ? 14.374 4.876 -6.640 1.00 65.38 84 LYS A CA 1
ATOM 639 C C . LYS A 1 84 ? 14.843 5.640 -7.872 1.00 65.38 84 LYS A C 1
ATOM 641 O O . LYS A 1 84 ? 15.270 4.984 -8.818 1.00 65.38 84 LYS A O 1
ATOM 646 N N . VAL A 1 85 ? 14.840 6.980 -7.870 1.00 64.81 85 VAL A N 1
ATOM 647 C CA . VAL A 1 85 ? 15.576 7.739 -8.893 1.00 64.81 85 VAL A CA 1
ATOM 648 C C . VAL A 1 85 ? 17.045 7.328 -8.778 1.00 64.81 85 VAL A C 1
ATOM 650 O O . VAL A 1 85 ? 17.674 7.619 -7.753 1.00 64.81 85 VAL A O 1
ATOM 653 N N . PRO A 1 86 ? 17.609 6.633 -9.782 1.00 57.84 86 PRO A N 1
ATOM 654 C CA . PRO A 1 86 ? 18.981 6.180 -9.718 1.00 57.84 86 PRO A CA 1
ATOM 655 C C . PRO A 1 86 ? 19.888 7.374 -9.447 1.00 57.84 86 PRO A C 1
ATOM 657 O O . PRO A 1 86 ? 19.769 8.418 -10.089 1.00 57.84 86 PRO A O 1
ATOM 660 N N . ARG A 1 87 ? 20.805 7.236 -8.485 1.00 55.06 87 ARG A N 1
ATOM 661 C CA . ARG A 1 87 ? 21.706 8.327 -8.084 1.00 55.06 87 ARG A CA 1
ATOM 662 C C . ARG A 1 87 ? 22.451 8.918 -9.289 1.00 55.06 87 ARG A C 1
ATOM 664 O O . ARG A 1 87 ? 22.656 10.124 -9.327 1.00 55.06 87 ARG A O 1
ATOM 671 N N . HIS A 1 88 ? 22.760 8.091 -10.293 1.00 59.44 88 HIS A N 1
ATOM 672 C CA . HIS A 1 88 ? 23.355 8.524 -11.558 1.00 59.44 88 HIS A CA 1
ATOM 673 C C . HIS A 1 88 ? 22.407 9.380 -12.416 1.00 59.44 88 HIS A C 1
ATOM 675 O O . HIS A 1 88 ? 22.854 10.385 -12.949 1.00 59.44 88 HIS A O 1
ATOM 681 N N . LEU A 1 89 ? 21.106 9.064 -12.491 1.00 62.66 89 LEU A N 1
ATOM 682 C CA . LEU A 1 89 ? 20.119 9.897 -13.195 1.00 62.66 89 LEU A CA 1
ATOM 683 C C . LEU A 1 89 ? 19.867 11.212 -12.459 1.00 62.66 89 LEU A C 1
ATOM 685 O O . LEU A 1 89 ? 19.690 12.244 -13.095 1.00 62.66 89 LEU A O 1
ATOM 689 N N . LYS A 1 90 ? 19.913 11.206 -11.121 1.00 64.06 90 LYS A N 1
ATOM 690 C CA . LYS A 1 90 ? 19.843 12.442 -10.333 1.00 64.06 90 LYS A CA 1
ATOM 691 C C . LYS A 1 90 ? 21.075 13.323 -10.561 1.00 64.06 90 LYS A C 1
ATOM 693 O O . LYS A 1 90 ? 20.918 14.525 -10.736 1.00 64.06 90 LYS A O 1
ATOM 698 N N . MET A 1 91 ? 22.274 12.734 -10.601 1.00 66.62 91 MET A N 1
ATOM 699 C CA . MET A 1 91 ? 23.504 13.450 -10.965 1.00 66.62 91 MET A CA 1
ATOM 700 C C . MET A 1 91 ? 23.424 14.002 -12.388 1.00 66.62 91 MET A C 1
ATOM 702 O O . MET A 1 91 ? 23.676 15.181 -12.590 1.00 66.62 91 MET A O 1
ATOM 706 N N . PHE A 1 92 ? 22.995 13.186 -13.349 1.00 68.56 92 PHE A N 1
ATOM 707 C CA . PHE A 1 92 ? 22.810 13.596 -14.737 1.00 68.56 92 PHE A CA 1
ATOM 708 C C . PHE A 1 92 ? 21.803 14.748 -14.871 1.00 68.56 92 PHE A C 1
ATOM 710 O O . PHE A 1 92 ? 22.111 15.759 -15.486 1.00 68.56 92 PHE A O 1
ATOM 717 N N . TYR A 1 93 ? 20.641 14.665 -14.218 1.00 65.81 93 TYR A N 1
ATOM 718 C CA . TYR A 1 93 ? 19.629 15.728 -14.215 1.00 65.81 93 TYR A CA 1
ATOM 719 C C . TYR A 1 93 ? 20.130 17.041 -13.592 1.00 65.81 93 TYR A C 1
ATOM 721 O O . TYR A 1 93 ? 19.801 18.123 -14.078 1.00 65.81 93 TYR A O 1
ATOM 729 N N . LEU A 1 94 ? 20.915 16.969 -12.513 1.00 70.19 94 LEU A N 1
ATOM 730 C CA . LEU A 1 94 ? 21.520 18.156 -11.900 1.00 70.19 94 LEU A CA 1
ATOM 731 C C . LEU A 1 94 ? 22.562 18.786 -12.827 1.00 70.19 94 LEU A C 1
ATOM 733 O O . LEU A 1 94 ? 22.515 19.993 -13.034 1.00 70.19 94 LEU A O 1
ATOM 737 N N . ILE A 1 95 ? 23.422 17.964 -13.437 1.00 72.69 95 ILE A N 1
ATOM 738 C CA . ILE A 1 95 ? 24.404 18.400 -14.437 1.00 72.69 95 ILE A CA 1
ATOM 739 C C . ILE A 1 95 ? 23.685 19.101 -15.595 1.00 72.69 95 ILE A C 1
ATOM 741 O O . ILE A 1 95 ? 23.996 20.247 -15.895 1.00 72.69 95 ILE A O 1
ATOM 745 N N . LEU A 1 96 ? 22.661 18.477 -16.183 1.00 68.38 96 LEU A N 1
ATOM 746 C CA . LEU A 1 96 ? 21.898 19.065 -17.288 1.00 68.38 96 LEU A CA 1
ATOM 747 C C . LEU A 1 96 ? 21.228 20.398 -16.925 1.00 68.38 96 LEU A C 1
ATOM 749 O O . LEU A 1 96 ? 21.195 21.306 -17.751 1.00 68.38 96 LEU A O 1
ATOM 753 N N . ASN A 1 97 ? 20.705 20.552 -15.704 1.00 63.16 97 ASN A N 1
ATOM 754 C CA . ASN A 1 97 ? 20.130 21.835 -15.290 1.00 63.16 97 ASN A CA 1
ATOM 755 C C . ASN A 1 97 ? 21.191 22.912 -15.037 1.00 63.16 97 ASN A C 1
ATOM 757 O O . ASN A 1 97 ? 20.889 24.080 -15.251 1.00 63.16 97 ASN A O 1
ATOM 761 N N . SER A 1 98 ? 22.419 22.549 -14.660 1.00 62.97 98 SER A N 1
ATOM 762 C CA . SER A 1 98 ? 23.543 23.494 -14.605 1.00 62.97 98 SER A CA 1
ATOM 763 C C . SER A 1 98 ? 23.982 23.986 -15.990 1.00 62.97 98 SER A C 1
ATOM 765 O O . SER A 1 98 ? 24.552 25.065 -16.091 1.00 62.97 98 SER A O 1
ATOM 767 N N . PHE A 1 99 ? 23.682 23.242 -17.061 1.00 60.06 99 PHE A N 1
ATOM 768 C CA . PHE A 1 99 ? 23.993 23.635 -18.442 1.00 60.06 99 PHE A CA 1
ATOM 769 C C . PHE A 1 99 ? 22.906 24.484 -19.121 1.00 60.06 99 PHE A C 1
ATOM 771 O O . PHE A 1 99 ? 23.165 25.057 -20.174 1.00 60.06 99 PHE A O 1
ATOM 778 N N . LYS A 1 100 ? 21.713 24.644 -18.524 1.00 54.66 100 LYS A N 1
ATOM 779 C CA . LYS A 1 100 ? 20.642 25.497 -19.086 1.00 54.66 100 LYS A CA 1
ATOM 780 C C . LYS A 1 100 ? 20.982 26.992 -19.136 1.00 54.66 100 LYS A C 1
ATOM 782 O O . LYS A 1 100 ? 20.300 27.728 -19.841 1.00 54.66 100 LYS A O 1
ATOM 787 N N . GLU A 1 101 ? 22.006 27.443 -18.414 1.00 54.34 101 GLU A N 1
ATOM 788 C CA . GLU A 1 101 ? 22.500 28.829 -18.475 1.00 54.34 101 GLU A CA 1
ATOM 789 C C . GLU A 1 101 ? 23.570 29.052 -19.559 1.00 54.34 101 GLU A C 1
ATOM 791 O O . GLU A 1 101 ? 24.004 30.186 -19.770 1.00 54.34 101 GLU A O 1
ATOM 796 N N . VAL A 1 102 ? 23.993 28.005 -20.278 1.00 54.25 102 VAL A N 1
ATOM 797 C CA . VAL A 1 102 ? 25.030 28.102 -21.313 1.00 54.25 102 VAL A CA 1
ATOM 798 C C . VAL A 1 102 ? 24.378 28.272 -22.693 1.00 54.25 102 VAL A C 1
ATOM 800 O O . VAL A 1 102 ? 23.421 27.589 -23.042 1.00 54.25 102 VAL A O 1
ATOM 803 N N . GLN A 1 103 ? 24.874 29.261 -23.439 1.00 45.25 103 GLN A N 1
ATOM 804 C CA . GLN A 1 103 ? 24.295 29.872 -24.643 1.00 45.25 103 GLN A CA 1
ATOM 805 C C . GLN A 1 103 ? 23.778 28.884 -25.711 1.00 45.25 103 GLN A C 1
ATOM 807 O O . GLN A 1 103 ? 24.304 27.791 -25.901 1.00 45.25 103 GLN A O 1
ATOM 812 N N . SER A 1 104 ? 22.780 29.353 -26.466 1.00 50.38 104 SER A N 1
ATOM 813 C CA . SER A 1 104 ? 21.855 28.703 -27.415 1.00 50.38 104 SER A CA 1
ATOM 814 C C . SER A 1 104 ? 22.404 27.781 -28.524 1.00 50.38 104 SER A C 1
ATOM 816 O O . SER A 1 104 ? 21.624 27.345 -29.367 1.00 50.38 104 SER A O 1
ATOM 818 N N . ASN A 1 105 ? 23.689 27.425 -28.534 1.00 52.47 105 ASN A N 1
ATOM 819 C CA . ASN A 1 105 ? 24.303 26.617 -29.594 1.00 52.47 105 ASN A CA 1
ATOM 820 C C . ASN A 1 105 ? 24.626 25.160 -29.193 1.00 52.47 105 ASN A C 1
ATOM 822 O O . ASN A 1 105 ? 24.997 24.382 -30.065 1.00 52.47 105 ASN A O 1
ATOM 826 N N . GLU A 1 106 ? 24.458 24.757 -27.924 1.00 52.94 106 GLU A N 1
ATOM 827 C CA . GLU A 1 106 ? 24.726 23.371 -27.466 1.00 52.94 106 GLU A CA 1
ATOM 828 C C . GLU A 1 106 ? 23.480 22.470 -27.333 1.00 52.94 106 GLU A C 1
ATOM 830 O O . GLU A 1 106 ? 23.588 21.295 -26.976 1.00 52.94 106 GLU A O 1
ATOM 835 N N . ILE A 1 107 ? 22.285 22.978 -27.653 1.00 54.81 107 ILE A N 1
ATOM 836 C CA . ILE A 1 107 ? 21.019 22.236 -27.486 1.00 54.81 107 ILE A CA 1
ATOM 837 C C . ILE A 1 107 ? 21.016 20.928 -28.302 1.00 54.81 107 ILE A 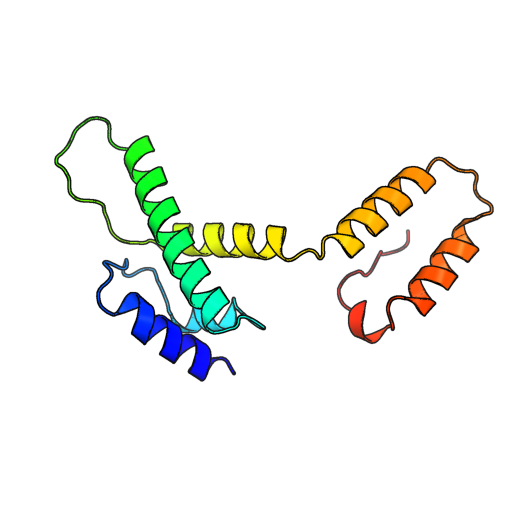C 1
ATOM 839 O O . ILE A 1 107 ? 20.520 19.907 -27.827 1.00 54.81 107 ILE A O 1
ATOM 843 N N . THR A 1 108 ? 21.636 20.916 -29.483 1.00 55.53 108 THR A N 1
ATOM 844 C CA . THR A 1 108 ? 21.778 19.720 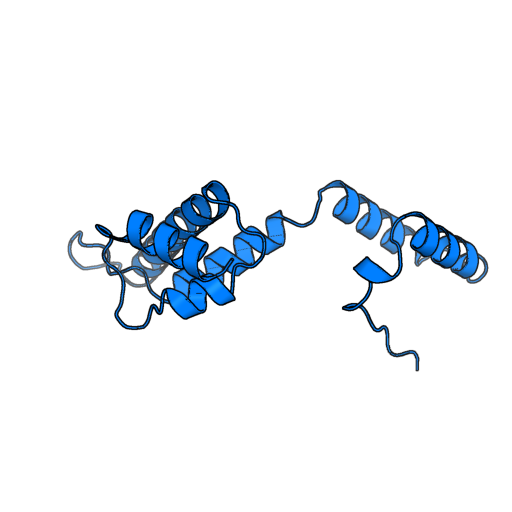-30.331 1.00 55.53 108 THR A CA 1
ATOM 845 C C . THR A 1 108 ? 22.651 18.636 -29.699 1.00 55.53 108 THR A C 1
ATOM 847 O O . THR A 1 108 ? 22.306 17.463 -29.788 1.00 55.53 108 THR A O 1
ATOM 850 N N . PHE A 1 109 ? 23.725 18.997 -28.988 1.00 62.19 109 PHE A N 1
ATOM 851 C CA . PHE A 1 109 ? 24.625 18.013 -28.375 1.00 62.19 109 PHE A CA 1
ATOM 852 C C . PHE A 1 109 ? 23.969 17.282 -27.197 1.00 62.19 109 PHE A C 1
ATOM 854 O O . PHE A 1 109 ? 24.134 16.074 -27.031 1.00 62.19 109 PHE A O 1
ATOM 861 N N . ILE A 1 110 ? 23.168 17.999 -26.402 1.00 63.12 110 ILE A N 1
ATOM 862 C CA . ILE A 1 110 ? 22.399 17.396 -25.306 1.00 63.12 110 ILE A CA 1
ATOM 863 C C . ILE A 1 110 ? 21.290 16.492 -25.861 1.00 63.12 110 ILE A C 1
ATOM 865 O O . ILE A 1 110 ? 21.079 15.403 -25.329 1.00 63.12 110 ILE A O 1
ATOM 869 N N . GLN A 1 111 ? 20.624 16.897 -26.947 1.00 57.75 111 GLN A N 1
ATOM 870 C CA . GLN A 1 111 ? 19.593 16.089 -27.604 1.00 57.75 111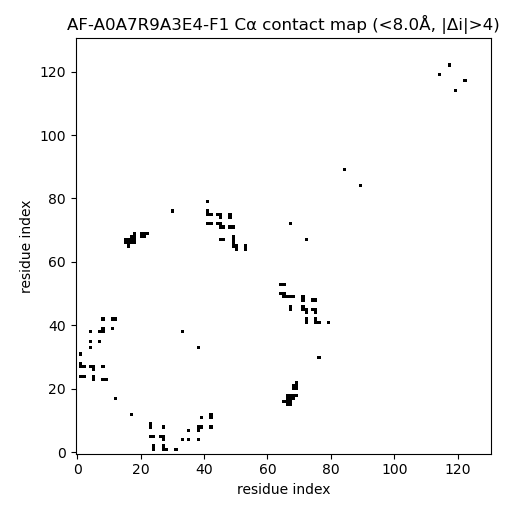 GLN A CA 1
ATOM 871 C C . GLN A 1 111 ? 20.169 14.772 -28.170 1.00 57.75 111 GLN A C 1
ATOM 873 O O . GLN A 1 111 ? 19.574 13.711 -27.970 1.00 57.75 111 GLN A O 1
ATOM 878 N N . ASP A 1 112 ? 21.357 14.825 -28.783 1.00 60.97 112 ASP A N 1
ATOM 879 C CA . ASP A 1 112 ? 22.070 13.654 -29.316 1.00 60.97 112 ASP A CA 1
ATOM 880 C C . ASP A 1 112 ? 22.597 12.730 -28.203 1.00 60.97 112 ASP A C 1
ATOM 882 O O . ASP A 1 112 ? 22.477 11.504 -28.284 1.00 60.97 112 ASP A O 1
ATOM 886 N N . LEU A 1 113 ? 23.123 13.294 -27.109 1.00 64.12 113 LEU A N 1
ATOM 887 C CA . LEU A 1 113 ? 23.539 12.515 -25.937 1.00 64.12 113 LEU A CA 1
ATOM 888 C C . LEU A 1 113 ? 22.356 11.844 -25.233 1.00 64.12 113 LEU A C 1
ATOM 890 O O . LEU A 1 113 ? 22.477 10.705 -24.776 1.00 64.12 113 LEU A O 1
ATOM 894 N N . MET A 1 114 ? 21.205 12.515 -25.156 1.00 61.25 114 MET A N 1
ATOM 895 C CA . MET A 1 114 ? 19.987 11.926 -24.596 1.00 61.25 114 MET A CA 1
ATOM 896 C C . MET A 1 114 ? 19.519 10.713 -25.405 1.00 61.25 114 MET A C 1
ATOM 898 O O . MET A 1 114 ? 19.121 9.715 -24.806 1.00 61.25 114 MET A O 1
ATOM 902 N N . TRP A 1 115 ? 19.631 10.759 -26.73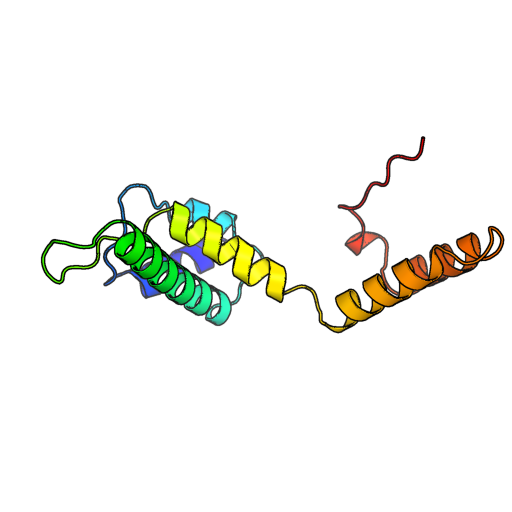6 1.00 59.25 115 TRP A N 1
ATOM 903 C CA . TRP A 1 115 ? 19.323 9.624 -27.610 1.00 59.25 115 TRP A CA 1
ATOM 904 C C . TRP A 1 115 ? 20.280 8.440 -27.404 1.00 59.25 115 TRP A C 1
ATOM 906 O O . TRP A 1 115 ? 19.862 7.284 -27.463 1.00 59.25 115 TRP A O 1
ATOM 916 N N . TYR A 1 116 ? 21.560 8.710 -27.122 1.00 65.81 116 TYR A N 1
ATOM 917 C CA . TYR A 1 116 ? 22.566 7.661 -26.947 1.00 65.81 116 TYR A CA 1
ATOM 918 C C . TYR A 1 116 ? 22.460 6.933 -25.597 1.00 65.81 116 TYR A C 1
ATOM 920 O O . TYR A 1 116 ? 22.645 5.718 -25.530 1.00 65.81 116 TYR A O 1
ATOM 928 N N . PHE A 1 117 ? 22.137 7.652 -24.519 1.00 65.56 117 PHE A N 1
ATOM 929 C CA . PHE A 1 117 ? 22.094 7.078 -23.168 1.00 65.56 117 PHE A CA 1
ATOM 930 C C . PHE A 1 117 ? 20.716 6.565 -22.732 1.00 65.56 117 PHE A C 1
ATOM 932 O O . PHE A 1 117 ? 20.637 5.826 -21.749 1.00 65.56 117 PHE A O 1
ATOM 939 N N . ALA A 1 118 ? 19.641 6.924 -23.437 1.00 58.28 118 ALA A N 1
ATOM 940 C CA . ALA A 1 118 ? 18.285 6.494 -23.113 1.00 58.28 118 ALA A CA 1
ATOM 941 C C . ALA A 1 118 ? 17.483 6.216 -24.400 1.00 58.28 118 ALA A C 1
ATOM 943 O O . ALA A 1 118 ? 16.933 7.146 -24.995 1.00 58.28 118 ALA A O 1
ATOM 944 N N . PRO A 1 119 ? 17.401 4.947 -24.851 1.00 58.00 119 PRO A N 1
ATOM 945 C CA . PRO A 1 119 ? 16.684 4.604 -26.070 1.00 58.00 119 PRO A CA 1
ATOM 946 C C . PRO A 1 119 ? 15.187 4.953 -25.952 1.00 58.00 119 PRO A C 1
ATOM 948 O O . PRO A 1 119 ? 14.635 4.921 -24.848 1.00 58.00 119 PRO A O 1
ATOM 951 N N . PRO A 1 120 ? 14.496 5.231 -27.075 1.00 54.12 120 PRO A N 1
ATOM 952 C CA . PRO A 1 120 ? 13.122 5.756 -27.095 1.00 54.12 120 PRO A CA 1
ATOM 953 C C . PRO A 1 120 ? 12.107 4.962 -26.267 1.00 54.12 120 PRO A C 1
ATOM 955 O O . PRO A 1 120 ? 11.188 5.539 -25.696 1.00 54.12 120 PRO A O 1
ATOM 958 N N . SER A 1 121 ? 12.319 3.652 -26.115 1.00 55.56 121 SER A N 1
ATOM 959 C CA . SER A 1 121 ? 11.488 2.762 -25.296 1.00 55.56 121 SER A CA 1
ATOM 960 C C . SER A 1 121 ? 11.453 3.110 -23.801 1.00 55.56 121 SER A C 1
ATOM 962 O O . SER A 1 121 ? 10.605 2.593 -23.078 1.00 55.56 121 SER A O 1
ATOM 964 N N . GLN A 1 122 ? 12.362 3.967 -23.320 1.00 50.19 122 GLN A N 1
ATOM 965 C CA . GLN A 1 122 ? 12.416 4.454 -21.937 1.00 50.19 122 GLN A CA 1
ATOM 966 C C . GLN A 1 122 ? 11.914 5.903 -21.775 1.00 50.19 122 GLN A C 1
ATOM 968 O O . GLN A 1 122 ? 11.868 6.402 -20.651 1.00 50.19 122 GLN A O 1
ATOM 973 N N . MET A 1 123 ? 11.528 6.573 -22.870 1.00 53.03 123 MET A N 1
ATOM 974 C CA . MET A 1 123 ? 11.155 7.998 -22.910 1.00 53.03 123 MET A CA 1
ATOM 975 C C . MET A 1 123 ? 9.635 8.257 -23.032 1.00 53.03 123 MET A C 1
ATOM 977 O O . MET A 1 123 ? 9.219 9.415 -22.982 1.00 53.03 123 MET A O 1
ATOM 981 N N . ASP A 1 124 ? 8.792 7.217 -23.094 1.00 50.31 124 ASP A N 1
ATOM 982 C CA . ASP A 1 124 ? 7.329 7.288 -23.344 1.00 50.31 124 ASP A CA 1
ATOM 983 C C . ASP A 1 124 ? 6.474 8.031 -22.282 1.00 50.31 124 ASP A C 1
ATOM 985 O O . ASP A 1 124 ? 5.249 8.067 -22.367 1.00 50.31 124 ASP A O 1
ATOM 989 N N . GLY A 1 125 ? 7.087 8.671 -21.282 1.00 53.03 125 GLY A N 1
ATOM 990 C CA . GLY A 1 125 ? 6.394 9.460 -20.251 1.00 53.03 125 GLY A CA 1
ATOM 991 C C . GLY A 1 125 ? 6.772 10.943 -20.194 1.00 53.03 125 GLY A C 1
ATOM 992 O O . GLY A 1 125 ? 6.217 11.673 -19.376 1.00 53.03 125 GLY A O 1
ATOM 993 N N . LEU A 1 126 ? 7.713 11.403 -21.025 1.00 46.97 126 LEU A N 1
ATOM 994 C CA . LEU A 1 126 ? 8.220 12.781 -21.021 1.00 46.97 126 LEU A CA 1
ATOM 995 C C . LEU A 1 126 ? 7.930 13.463 -22.362 1.00 46.97 126 LEU A C 1
ATOM 997 O O . LEU A 1 126 ? 8.831 13.946 -23.043 1.00 46.97 126 LEU A O 1
ATOM 1001 N N . SER A 1 127 ? 6.656 13.527 -22.756 1.00 43.03 127 SER A N 1
ATOM 1002 C CA . SER A 1 127 ? 6.256 14.435 -23.835 1.00 43.03 127 SER A CA 1
ATOM 1003 C C . SER A 1 127 ? 6.406 15.877 -23.340 1.00 43.03 127 SER A C 1
ATOM 1005 O O . SER A 1 127 ? 5.506 16.437 -22.713 1.00 43.03 127 SER A O 1
ATOM 1007 N N . MET A 1 128 ? 7.559 16.494 -23.612 1.00 44.50 128 MET A N 1
ATOM 1008 C CA . MET A 1 128 ? 7.650 17.949 -23.676 1.00 44.50 128 MET A CA 1
ATOM 1009 C C . MET A 1 128 ? 6.828 18.388 -24.886 1.00 44.50 128 MET A C 1
ATOM 1011 O O . MET A 1 128 ? 7.295 18.335 -26.021 1.00 44.50 128 MET A O 1
ATOM 1015 N N . HIS A 1 129 ? 5.582 18.794 -24.642 1.00 39.00 129 HIS A N 1
ATOM 1016 C CA . HIS A 1 129 ? 4.831 19.594 -25.599 1.00 39.00 129 HIS A CA 1
ATOM 1017 C C . HIS A 1 129 ? 5.654 20.843 -25.914 1.00 39.00 129 HIS A C 1
ATOM 1019 O O . HIS A 1 129 ? 5.811 21.723 -25.064 1.00 39.00 129 HIS A O 1
ATOM 1025 N N . GLN A 1 130 ? 6.204 20.890 -27.123 1.00 35.69 130 GLN A N 1
ATOM 1026 C CA . GLN A 1 130 ? 6.793 22.102 -27.661 1.00 35.69 130 GLN A CA 1
ATOM 1027 C C . GLN A 1 130 ? 5.662 23.084 -27.984 1.00 35.69 130 GLN A C 1
ATOM 1029 O O . GLN A 1 130 ? 4.719 22.743 -28.700 1.00 35.69 130 GLN A O 1
ATOM 1034 N N . LYS A 1 131 ? 5.744 24.274 -27.390 1.00 34.50 131 LYS A N 1
ATOM 1035 C CA . LYS A 1 131 ? 5.097 25.493 -27.877 1.00 34.50 131 LYS A CA 1
ATOM 1036 C C . LYS A 1 131 ? 6.138 26.310 -28.619 1.00 34.50 131 LYS A C 1
ATOM 1038 O O . LYS A 1 131 ? 7.295 26.301 -28.144 1.00 34.50 131 LYS A O 1
#

Solvent-accessible surface area (backbone atoms only — not comparable to full-atom values): 7905 Å² total; per-residue (Å²): 117,47,69,62,46,26,53,50,50,50,64,72,46,70,85,54,63,64,32,92,77,50,53,57,64,61,51,21,64,76,42,76,92,59,49,77,67,51,51,52,50,37,54,55,44,9,46,54,44,30,52,56,52,48,61,74,73,51,94,80,76,78,99,68,81,75,49,36,39,44,68,24,42,56,52,23,51,54,56,52,55,67,66,61,56,48,69,65,57,53,50,49,52,51,52,55,59,68,50,71,82,57,69,95,80,52,63,65,59,54,55,53,49,47,53,73,79,47,54,72,92,79,48,87,83,66,81,75,78,82,128

Foldseek 3Di:
DLVVQLVLLCVLCVPFQADPQDDSSVLSVLDPPDDSVNSNQLVVQLLVQQQVVVVVVDPDDDDDRHGRYPVSSVVSSVVVVVVPCPPVNVVVVVVVVVCPPPDDPCPVVVVVVCCVPAPPVRCVPDPPPDD

Mean predicted aligned error: 13.8 Å

Nearest PDB structures (foldseek):
  5kiy-assembly1_A  TM=8.731E-01  e=1.467E-05  Homo sapiens
  4d82-assembly2_B  TM=8.586E-01  e=1.136E-04  Metallosphaera sedula
  8dar-assembly1_E  TM=8.825E-01  e=2.730E-04  Saccharomyces cerevisiae
  6g2v-assembly1_A  TM=6.611E-01  e=5.630E-05  Homo sapiens
  4d82-assembly1_A  TM=7.133E-01  e=1.276E-04  Metallosphaera sedula

Organism: NCBI:txid69355

pLDDT: mean 77.72, std 18.71, range [34.5, 97.69]